Protein AF-A0AAV7EAV9-F1 (afdb_monomer)

Mean predicted aligned error: 13.31 Å

InterPro domains:
  IPR018783 Transcription factor, enhancer of yellow 2 [MF_03046] (36-123)
  IPR018783 Transcription factor, enhancer of yellow 2 [PF10163] (39-120)
  IPR018783 Transcription factor, enhancer of yellow 2 [PTHR12514] (17-124)
  IPR038212 Transcription factor EnY2 superfamily [G3DSA:1.10.246.140] (29-124)

Secondary structure (DSSP, 8-state):
---------------------------------PPPHHHHHHHHHHHTSHHHHHHHHHHHHHHHTSHHHHHHHHHHHHHHHH-GGG--HHHHHHHHHHHHHHTS-HHHHHHHHHHHHHHHHHTT-

Nearest PDB structures (foldseek):
  4dhx-assembly2_F  TM=9.761E-01  e=4.943E-07  Homo sapiens
  4fjc-assembly1_F  TM=8.562E-01  e=1.300E-02  Saccharomyces cerevisiae S288C
  4wa6-assembly3_B  TM=8.496E-01  e=1.656E-02  Saccharomyces cerevisiae S288C
  8xjv-assembly1_v  TM=2.872E-01  e=8.491E+00  Xenopus laevis

Sequence (125 aa):
MSNRESEKSFTRWNPRSSINRPPTPDGDEEPEQELTLQEIINIKLIESGEKEKLKELLRERLIECGWRDEMKALCRAFTKKKGRNNVTVDDLVHVITPKGRASVPDSVKAELLQRIRSFLVSAAI

Foldseek 3Di:
DDDDDDDDDDDDDDDDDDDPDPPPPPPPPPPPPPDDPVRVLVVCCVVVVVVVVLVVLLVVVCVVVCVVVVLVVVVVVVCVVCPVVRDDPVNSCVVRVVVSVVPRDVVSVVVSVVSSVVVCVVVVD

Radius of gyration: 33.83 Å; Cα contacts (8 Å, |Δi|>4): 34; chains: 1; bounding box: 71×83×69 Å

Solvent-accessible surface area (backbone atoms only — not comparable to full-atom values): 7944 Å² total; per-residue (Å²): 131,90,81,88,86,79,90,85,86,89,82,79,91,77,95,81,81,89,73,90,69,72,82,70,75,71,77,71,73,70,74,78,75,74,74,49,70,68,54,52,52,52,50,52,31,51,78,72,44,50,50,57,53,52,51,50,52,51,52,52,52,36,50,76,75,41,50,55,59,51,53,52,49,52,50,51,52,50,36,66,73,66,32,74,95,69,58,54,72,64,60,48,48,67,65,42,50,64,52,56,66,67,68,58,54,66,67,61,54,50,53,52,52,49,51,51,52,53,47,34,64,76,66,74,101

Structure (mmCIF, N/CA/C/O backbone):
data_AF-A0AAV7EAV9-F1
#
_entry.id   AF-A0AAV7EAV9-F1
#
loop_
_atom_site.group_PDB
_atom_site.id
_atom_site.type_symbol
_atom_site.label_atom_id
_atom_site.label_alt_id
_atom_site.label_comp_id
_atom_site.label_asym_id
_atom_site.label_entity_id
_atom_site.label_seq_id
_atom_site.pdbx_PDB_ins_code
_atom_site.Cartn_x
_atom_site.Cartn_y
_atom_site.Cartn_z
_atom_site.occupancy
_atom_site.B_iso_or_equiv
_atom_site.auth_seq_id
_at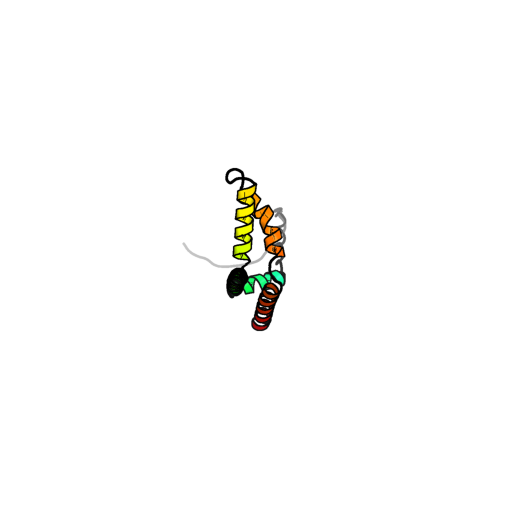om_site.auth_comp_id
_atom_site.auth_asym_id
_atom_site.auth_atom_id
_atom_site.pdbx_PDB_model_num
ATOM 1 N N . MET A 1 1 ? -38.065 73.069 43.159 1.00 34.78 1 MET A N 1
ATOM 2 C CA . MET A 1 1 ? -37.903 72.226 44.365 1.00 34.78 1 MET A CA 1
ATOM 3 C C . MET A 1 1 ? -38.927 71.100 44.277 1.00 34.78 1 MET A C 1
ATOM 5 O O . MET A 1 1 ? -40.030 71.400 43.846 1.00 34.78 1 MET A O 1
ATOM 9 N N . SER A 1 2 ? -38.488 69.861 44.561 1.00 38.16 2 SER A N 1
ATOM 10 C CA . SER A 1 2 ? -39.205 68.605 44.916 1.00 38.16 2 SER A CA 1
ATOM 11 C C . SER A 1 2 ? -40.739 68.619 45.003 1.00 38.16 2 SER A C 1
ATOM 13 O O . SER A 1 2 ? -41.302 69.600 45.457 1.00 38.16 2 SER A O 1
ATOM 15 N N . ASN A 1 3 ? -41.513 67.562 44.743 1.00 28.91 3 ASN A N 1
ATOM 16 C CA . ASN A 1 3 ? -41.357 66.102 44.579 1.00 28.91 3 ASN A CA 1
ATOM 17 C C . ASN A 1 3 ? -42.683 65.623 43.919 1.00 28.91 3 ASN A C 1
ATOM 19 O O . ASN A 1 3 ? -43.694 66.300 44.066 1.00 28.91 3 ASN A O 1
ATOM 23 N N . ARG A 1 4 ? -42.699 64.645 43.005 1.00 37.34 4 ARG A N 1
ATOM 24 C CA . ARG A 1 4 ? -42.848 63.177 43.176 1.00 37.34 4 ARG A CA 1
ATOM 25 C C . ARG A 1 4 ? -44.207 62.686 43.719 1.00 37.34 4 ARG A C 1
ATOM 27 O O . ARG A 1 4 ? -44.676 63.179 44.731 1.00 37.34 4 ARG A O 1
ATOM 34 N N . GLU A 1 5 ? -44.663 61.607 43.062 1.00 34.19 5 GLU A N 1
ATOM 35 C CA . GLU A 1 5 ? -45.731 60.633 43.385 1.00 34.19 5 GLU A CA 1
ATOM 36 C C . GLU A 1 5 ? -47.118 60.997 42.826 1.00 34.19 5 GLU A C 1
ATOM 38 O O . GLU A 1 5 ? -47.561 62.125 42.945 1.00 34.19 5 GLU A O 1
ATOM 43 N N . SER A 1 6 ? -47.890 60.120 42.181 1.00 38.34 6 SER A N 1
ATOM 44 C CA . SER A 1 6 ? -47.810 58.672 41.957 1.00 38.34 6 SER A CA 1
ATOM 45 C C . SER A 1 6 ? -48.791 58.275 40.833 1.00 38.34 6 SER A C 1
ATOM 47 O O . SER A 1 6 ? -49.821 58.911 40.637 1.00 38.34 6 SER A O 1
ATOM 49 N N . GLU A 1 7 ? -48.388 57.246 40.086 1.00 41.19 7 GLU A N 1
ATOM 50 C CA . GLU A 1 7 ? -49.143 56.222 39.341 1.00 41.19 7 GLU A CA 1
ATOM 51 C C . GLU A 1 7 ? -50.609 56.458 38.922 1.00 41.19 7 GLU A C 1
ATOM 53 O O . GLU A 1 7 ? -51.490 56.698 39.745 1.00 41.19 7 GLU A O 1
ATOM 58 N N . LYS A 1 8 ? -50.903 56.136 37.650 1.00 37.44 8 LYS A N 1
ATOM 59 C CA . LYS A 1 8 ? -51.881 55.087 37.298 1.00 37.44 8 LYS A CA 1
ATOM 60 C C . LYS A 1 8 ? -51.762 54.664 35.835 1.00 37.44 8 LYS A C 1
ATOM 62 O O . LYS A 1 8 ? -51.652 55.469 34.917 1.00 37.44 8 LYS A O 1
ATOM 67 N N . SER A 1 9 ? -51.750 53.353 35.684 1.00 39.56 9 SER A N 1
ATOM 68 C CA . SER A 1 9 ? -51.510 52.573 34.485 1.00 39.56 9 SER A CA 1
ATOM 69 C C . SER A 1 9 ? -52.670 52.610 33.489 1.00 39.56 9 SER A C 1
ATOM 71 O O . SER A 1 9 ? -53.814 52.861 33.855 1.00 39.56 9 SER A O 1
ATOM 73 N N . PHE A 1 10 ? -52.345 52.128 32.285 1.00 37.88 10 PHE A N 1
ATOM 74 C CA . PHE A 1 10 ? -53.213 51.334 31.409 1.00 37.88 10 PHE A CA 1
ATOM 75 C C . PHE A 1 10 ? -53.977 52.088 30.314 1.00 37.88 10 PHE A C 1
ATOM 77 O O . PHE A 1 10 ? -55.104 52.504 30.521 1.00 37.88 10 PHE A O 1
ATOM 84 N N . THR A 1 11 ? -53.427 52.073 29.092 1.00 37.72 11 THR A N 1
ATOM 85 C CA . THR A 1 11 ? -54.163 51.574 27.915 1.00 37.72 11 THR A CA 1
ATOM 86 C C . THR A 1 11 ? -53.207 51.083 26.820 1.00 37.72 11 THR A C 1
ATOM 88 O O . THR A 1 11 ? -52.511 51.867 26.186 1.00 37.72 11 THR A O 1
ATOM 91 N N . ARG A 1 12 ? -53.234 49.761 26.603 1.00 35.06 12 ARG A N 1
ATOM 92 C CA . ARG A 1 12 ? -53.414 49.081 25.307 1.00 35.06 12 ARG A CA 1
ATOM 93 C C . ARG A 1 12 ? -52.545 49.549 24.125 1.00 35.06 12 ARG A C 1
ATOM 95 O O . ARG A 1 12 ? -52.913 50.457 23.389 1.00 35.06 12 ARG A O 1
ATOM 102 N N . TRP A 1 13 ? -51.462 48.814 23.864 1.00 32.41 13 TRP A N 1
ATOM 103 C CA . TRP A 1 13 ? -50.772 48.846 22.571 1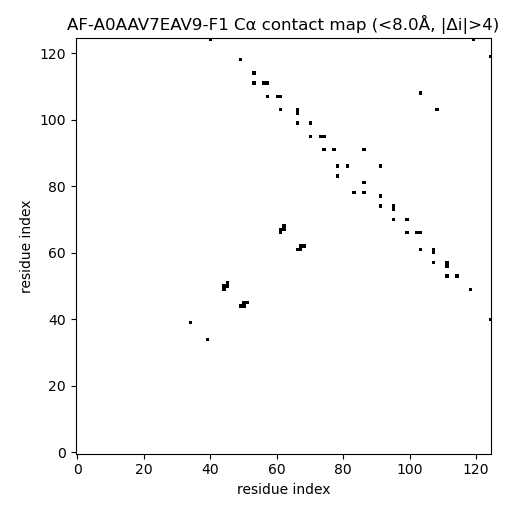.00 32.41 13 TRP A CA 1
ATOM 104 C C . TRP A 1 13 ? -51.744 48.466 21.440 1.00 32.41 13 TRP A C 1
ATOM 106 O O . TRP A 1 13 ? -52.358 47.398 21.471 1.00 32.41 13 TRP A O 1
ATOM 116 N N . ASN A 1 14 ? -51.894 49.363 20.462 1.00 44.91 14 ASN A N 1
ATOM 117 C CA . ASN A 1 14 ? -52.656 49.150 19.234 1.00 44.91 14 ASN A CA 1
ATOM 118 C C . ASN A 1 14 ? -51.688 48.668 18.133 1.00 44.91 14 ASN A C 1
ATOM 120 O O . ASN A 1 14 ? -50.785 49.419 17.754 1.00 44.91 14 ASN A O 1
ATOM 124 N N . PRO A 1 15 ? -51.820 47.429 17.631 1.00 54.12 15 PRO A N 1
ATOM 125 C CA . PRO A 1 15 ? -50.890 46.853 16.677 1.00 54.12 15 PRO A CA 1
ATOM 126 C C . PRO A 1 15 ? -51.353 47.196 15.264 1.00 54.12 15 PRO A C 1
ATOM 128 O O . PRO A 1 15 ? -52.179 46.475 14.717 1.00 54.12 15 PRO A O 1
ATOM 131 N N . ARG A 1 16 ? -50.858 48.294 14.680 1.00 49.72 16 ARG A N 1
ATOM 132 C CA . ARG A 1 16 ? -50.814 48.514 13.217 1.00 49.72 16 ARG A CA 1
ATOM 133 C C . ARG A 1 16 ? -50.227 49.884 12.879 1.00 49.72 16 ARG A C 1
ATOM 135 O O . ARG A 1 16 ? -50.937 50.876 12.800 1.00 49.72 16 ARG A O 1
ATOM 142 N N . SER A 1 17 ? -48.927 49.905 12.607 1.00 44.00 17 SER A N 1
ATOM 143 C CA . SER A 1 17 ? -48.354 50.807 11.607 1.00 44.00 17 SER A CA 1
ATOM 144 C C . SER A 1 17 ? -47.092 50.166 11.041 1.00 44.00 17 SER A C 1
ATOM 146 O O . SER A 1 17 ? -46.012 50.245 11.615 1.00 44.00 17 SER A O 1
ATOM 148 N N . SER A 1 18 ? -47.320 49.447 9.946 1.00 53.31 18 SER A N 1
ATOM 149 C CA . SER A 1 18 ? -46.423 49.086 8.853 1.00 53.31 18 SER A CA 1
ATOM 150 C C . SER A 1 18 ? -44.932 49.387 9.024 1.00 53.31 18 SER A C 1
ATOM 152 O O . SER A 1 18 ? -44.465 50.485 8.736 1.00 53.31 18 SER A O 1
ATOM 154 N N . ILE A 1 19 ? -44.170 48.339 9.328 1.00 48.25 19 ILE A N 1
ATOM 155 C CA . ILE A 1 19 ? -42.815 48.177 8.805 1.00 48.25 19 ILE A CA 1
ATOM 156 C C . ILE A 1 19 ? -42.852 46.856 8.047 1.00 48.25 19 ILE A C 1
ATOM 158 O O . ILE A 1 19 ? -43.055 45.805 8.653 1.00 48.25 19 ILE A O 1
ATOM 162 N N . ASN A 1 20 ? -42.706 46.915 6.723 1.00 50.38 20 ASN A N 1
ATOM 163 C CA . ASN A 1 20 ? -42.402 45.736 5.920 1.00 50.38 20 ASN A CA 1
ATOM 164 C C . ASN A 1 20 ? -41.035 45.220 6.379 1.00 50.38 20 ASN A C 1
ATOM 166 O O . ASN A 1 20 ? -39.998 45.656 5.885 1.00 50.38 20 ASN A O 1
ATOM 170 N N . ARG A 1 21 ? -41.032 44.345 7.384 1.00 48.91 21 ARG A N 1
ATOM 171 C CA . ARG A 1 21 ? -39.864 43.547 7.726 1.00 48.91 21 ARG A CA 1
ATOM 172 C C . ARG A 1 21 ? -39.810 42.448 6.660 1.00 48.91 21 ARG A C 1
ATOM 174 O O . ARG A 1 21 ? -40.797 41.721 6.542 1.00 48.91 21 ARG A O 1
ATOM 181 N N . PRO A 1 22 ? -38.743 42.353 5.845 1.00 53.44 22 PRO A N 1
ATOM 182 C CA . PRO A 1 22 ? -38.579 41.196 4.971 1.00 53.44 22 PRO A CA 1
ATOM 183 C C . PRO A 1 22 ? -38.668 39.938 5.841 1.00 53.44 22 PRO A C 1
ATOM 185 O O . PRO A 1 22 ? -38.258 40.016 7.006 1.00 53.44 22 PRO A O 1
ATOM 188 N N . PRO A 1 23 ? -39.218 38.818 5.340 1.00 54.00 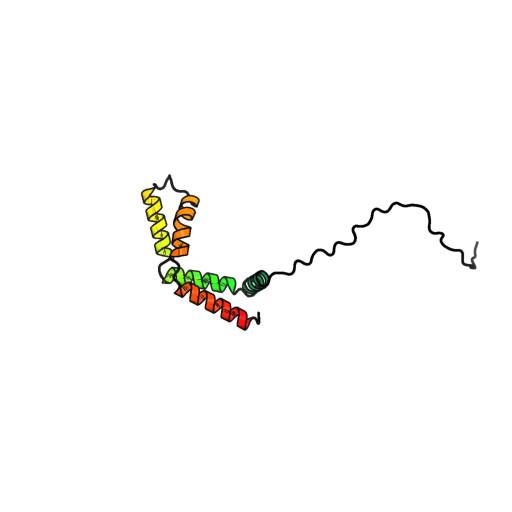23 PRO A N 1
ATOM 189 C CA . PRO A 1 23 ? -39.119 37.565 6.068 1.00 54.00 23 PRO A CA 1
ATOM 190 C C . PRO A 1 23 ? -37.640 37.391 6.402 1.00 54.00 23 PRO A C 1
ATOM 192 O O . PRO A 1 23 ? -36.791 37.355 5.511 1.00 54.00 23 PRO A O 1
ATOM 195 N N . THR A 1 24 ? -37.316 37.416 7.696 1.00 57.41 24 THR A N 1
ATOM 196 C CA . THR A 1 24 ? -36.087 36.780 8.149 1.00 57.41 24 THR A CA 1
ATOM 197 C C . THR A 1 24 ? -36.159 35.389 7.546 1.00 57.41 24 THR A C 1
ATOM 199 O O . THR A 1 24 ? -37.198 34.760 7.761 1.00 57.41 24 THR A O 1
ATOM 202 N N . PRO A 1 25 ? -35.170 34.962 6.740 1.00 56.62 25 PRO A N 1
ATOM 203 C CA . PRO A 1 25 ? -35.100 33.576 6.312 1.00 56.62 25 PRO A CA 1
ATOM 204 C C . PRO A 1 25 ? -35.307 32.762 7.580 1.00 56.62 25 PRO A C 1
ATOM 206 O O . PRO A 1 25 ? -34.578 32.981 8.556 1.00 56.62 25 PRO A O 1
ATOM 209 N N . ASP A 1 26 ? -36.409 32.007 7.630 1.00 51.28 26 ASP A N 1
ATOM 210 C CA . ASP A 1 26 ? -36.643 31.041 8.693 1.00 51.28 26 ASP A CA 1
ATOM 211 C C . ASP A 1 26 ? -35.331 30.304 8.817 1.00 51.28 26 ASP A C 1
ATOM 213 O O . ASP A 1 26 ? -34.853 29.828 7.791 1.00 51.28 26 ASP A O 1
ATOM 217 N N . GLY A 1 27 ? -34.697 30.406 9.993 1.00 55.69 27 GLY A N 1
ATOM 218 C CA . GLY A 1 27 ? -33.327 29.965 10.195 1.00 55.69 27 GLY A CA 1
ATOM 219 C C . GLY A 1 27 ? -33.206 28.601 9.564 1.00 55.69 27 GLY A C 1
ATOM 220 O O . GLY A 1 27 ? -33.803 27.659 10.082 1.00 55.69 27 GLY A O 1
ATOM 221 N N . ASP A 1 28 ? -32.551 28.570 8.400 1.00 54.22 28 ASP A N 1
ATOM 222 C CA . ASP A 1 28 ? -32.309 27.350 7.673 1.00 54.22 28 ASP A CA 1
ATOM 223 C C . ASP A 1 28 ? -31.648 26.473 8.726 1.00 54.22 28 ASP A C 1
ATOM 225 O O . ASP A 1 28 ? -30.589 26.826 9.256 1.00 54.22 28 ASP A O 1
ATOM 229 N N . GLU A 1 29 ? -32.345 25.416 9.142 1.00 57.97 29 GLU A N 1
ATOM 230 C CA . GLU A 1 29 ? -31.708 24.280 9.771 1.00 57.97 29 GLU A CA 1
ATOM 231 C C . GLU A 1 29 ? -30.588 23.948 8.791 1.00 57.97 29 GLU A C 1
ATOM 233 O O . GLU A 1 29 ? -30.858 23.414 7.711 1.00 57.97 29 GLU A O 1
ATOM 238 N N . GLU A 1 30 ? -29.363 24.420 9.070 1.00 54.78 30 GLU A N 1
ATOM 239 C CA . GLU A 1 30 ? -28.216 24.048 8.261 1.00 54.78 30 GLU A CA 1
ATOM 240 C C . GLU A 1 30 ? -28.295 22.534 8.237 1.00 54.78 30 GLU A C 1
ATOM 242 O O . GLU A 1 30 ? -28.346 21.945 9.320 1.00 54.78 30 GLU A O 1
ATOM 247 N N . PRO A 1 31 ? -28.441 21.905 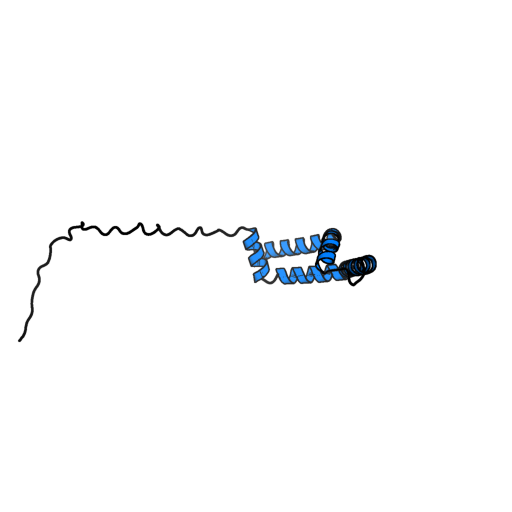7.058 1.00 50.81 31 PRO A N 1
ATOM 248 C CA . PRO A 1 31 ? -28.634 20.477 7.016 1.00 50.81 31 PRO A CA 1
ATOM 249 C C . PRO A 1 31 ? -27.404 19.904 7.696 1.00 50.81 31 PRO A C 1
ATOM 251 O O . P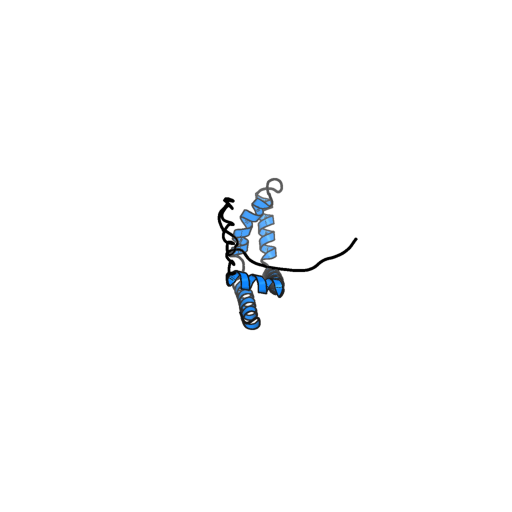RO A 1 31 ? -26.304 20.013 7.150 1.00 50.81 31 PRO A O 1
ATOM 254 N N . GLU A 1 32 ? -27.577 19.388 8.916 1.00 56.72 32 GLU A N 1
ATOM 255 C CA . GLU A 1 32 ? -26.540 18.681 9.642 1.00 56.72 32 GLU A CA 1
ATOM 256 C C . GLU A 1 32 ? -26.215 17.503 8.736 1.00 56.72 32 GLU A C 1
ATOM 258 O O . GLU A 1 32 ? -26.948 16.517 8.674 1.00 56.72 32 GLU A O 1
ATOM 263 N N . GLN A 1 33 ? -25.197 17.678 7.893 1.00 68.44 33 GLN A N 1
ATOM 264 C CA . GLN A 1 33 ? -24.778 16.659 6.953 1.00 68.44 33 GLN A CA 1
ATOM 265 C C . GLN A 1 33 ? -24.209 15.542 7.806 1.00 68.44 33 GLN A C 1
ATOM 267 O O . GLN A 1 33 ? -23.066 15.594 8.262 1.00 68.44 33 GLN A O 1
ATOM 272 N N . GLU A 1 34 ? -25.071 14.572 8.086 1.00 81.06 34 GLU A N 1
ATOM 273 C CA . GLU A 1 34 ? -24.737 13.407 8.871 1.00 81.06 34 GLU A CA 1
ATOM 274 C C . GLU A 1 34 ? -23.611 12.678 8.138 1.00 81.06 34 GLU A C 1
ATOM 276 O O . GLU A 1 34 ? -23.743 12.284 6.974 1.00 81.06 34 GLU A O 1
ATOM 281 N N . LEU A 1 35 ? -22.457 12.581 8.798 1.00 88.06 35 LEU A N 1
ATOM 282 C CA . LEU A 1 35 ? -21.279 11.960 8.213 1.00 88.06 35 LEU A CA 1
ATOM 283 C C . LEU A 1 35 ? -21.609 10.522 7.830 1.00 88.06 35 LEU A C 1
ATOM 285 O O . LEU A 1 35 ? -22.170 9.752 8.613 1.00 88.06 35 LEU A O 1
ATOM 289 N N . THR A 1 36 ? -21.190 10.124 6.637 1.00 93.56 36 THR A N 1
ATOM 290 C CA . THR A 1 36 ? -21.313 8.734 6.220 1.00 93.56 36 THR A CA 1
ATOM 291 C C . THR A 1 36 ? -20.466 7.842 7.128 1.00 93.56 36 THR A C 1
ATOM 293 O O . THR A 1 36 ? -19.405 8.233 7.623 1.00 93.56 36 THR A O 1
ATOM 296 N N . LEU A 1 37 ? -20.874 6.581 7.296 1.00 90.75 37 LEU A N 1
ATOM 297 C CA . LEU A 1 37 ? -20.097 5.601 8.064 1.00 90.75 37 LEU A CA 1
ATOM 298 C C . LEU A 1 37 ? -18.638 5.499 7.573 1.00 90.75 37 LEU A C 1
ATOM 300 O O . LEU A 1 37 ? -17.714 5.349 8.371 1.00 90.75 37 LEU A O 1
ATOM 304 N N . GLN A 1 38 ? -18.413 5.627 6.262 1.00 91.25 38 GLN A N 1
ATOM 305 C CA . GLN A 1 38 ? -17.072 5.632 5.679 1.00 91.25 38 GLN A CA 1
ATOM 306 C C . GLN A 1 38 ? -16.239 6.838 6.145 1.00 91.25 38 GLN A C 1
ATOM 308 O O . GLN A 1 38 ? -15.046 6.688 6.420 1.00 91.25 38 GLN A O 1
ATOM 313 N N . GLU A 1 39 ? -16.837 8.025 6.240 1.00 94.31 39 GLU A N 1
ATOM 314 C CA . GLU A 1 39 ? -16.170 9.225 6.756 1.00 94.31 39 GLU A CA 1
ATOM 315 C C . GLU A 1 39 ? -15.852 9.082 8.242 1.00 94.31 39 GLU A C 1
ATOM 317 O O . GLU A 1 39 ? -14.715 9.338 8.634 1.00 94.31 39 GLU A O 1
ATOM 322 N N . ILE A 1 40 ? -16.790 8.564 9.040 1.00 93.31 40 ILE A N 1
ATOM 323 C CA . ILE A 1 40 ? -16.583 8.295 10.471 1.00 93.31 40 ILE A CA 1
ATOM 324 C C . ILE A 1 40 ? -15.406 7.330 10.677 1.00 93.31 40 ILE A C 1
ATOM 326 O O . ILE A 1 40 ? -14.512 7.596 11.483 1.00 93.31 40 ILE A O 1
ATOM 330 N N . ILE A 1 41 ? -15.358 6.230 9.917 1.00 94.12 41 ILE A N 1
ATOM 331 C CA . ILE A 1 41 ? -14.247 5.269 9.964 1.00 94.12 41 ILE A CA 1
ATOM 332 C C . ILE A 1 41 ? -12.923 5.950 9.602 1.00 94.12 41 ILE A C 1
ATOM 334 O O . ILE A 1 41 ? -11.921 5.767 10.297 1.00 94.12 41 ILE A O 1
ATOM 338 N N . ASN A 1 42 ? -12.903 6.747 8.530 1.00 94.12 42 ASN A N 1
ATOM 339 C CA . ASN A 1 42 ? -11.698 7.448 8.093 1.00 94.12 42 ASN A CA 1
ATOM 340 C C . ASN A 1 42 ? -11.198 8.454 9.135 1.00 94.12 42 ASN A C 1
ATOM 342 O O . ASN A 1 42 ? -9.988 8.519 9.358 1.00 94.12 42 ASN A O 1
ATOM 346 N N . ILE A 1 43 ? -12.099 9.198 9.782 1.00 95.06 43 ILE A N 1
ATOM 347 C CA . ILE A 1 43 ? -11.768 10.121 10.873 1.00 95.06 43 ILE A CA 1
ATOM 348 C C . ILE A 1 43 ? -11.128 9.344 12.023 1.00 95.06 43 ILE A C 1
ATOM 350 O O . ILE A 1 43 ? -9.993 9.645 12.392 1.00 95.06 43 ILE A O 1
ATOM 354 N N . LYS A 1 44 ? -11.767 8.271 12.512 1.00 95.00 44 LYS A N 1
ATOM 355 C CA . LYS A 1 44 ? -11.204 7.480 13.620 1.00 95.00 44 LYS A CA 1
ATOM 356 C C . LYS A 1 44 ? -9.855 6.849 13.272 1.00 95.00 44 LYS A C 1
ATOM 358 O O . LYS A 1 44 ? -8.962 6.822 14.118 1.00 95.00 44 LYS A O 1
ATOM 363 N N . LEU A 1 45 ? -9.663 6.366 12.042 1.00 95.69 45 LEU A N 1
ATOM 364 C CA . LEU A 1 45 ? -8.366 5.850 11.580 1.00 95.69 45 LEU A CA 1
ATOM 365 C C . LEU A 1 45 ? -7.274 6.933 11.586 1.00 95.69 45 LEU A C 1
ATOM 367 O O . LEU A 1 45 ? -6.114 6.623 11.853 1.00 95.69 45 LEU A O 1
ATOM 371 N N . ILE A 1 46 ? -7.619 8.186 11.278 1.00 97.19 46 ILE A N 1
ATOM 372 C CA . ILE A 1 46 ? -6.680 9.315 11.301 1.00 97.19 46 ILE A CA 1
ATOM 373 C C . ILE A 1 46 ? -6.370 9.728 12.742 1.00 97.19 46 ILE A C 1
ATOM 375 O O . ILE A 1 46 ? -5.200 9.767 13.113 1.00 97.19 46 ILE A O 1
ATOM 379 N N . GLU A 1 47 ? -7.393 9.999 13.552 1.00 96.44 47 GLU A N 1
ATOM 380 C CA . GLU A 1 47 ? -7.243 10.522 14.918 1.00 96.44 47 GLU A CA 1
ATOM 381 C C . GLU A 1 47 ? -6.551 9.532 15.860 1.00 96.44 47 GLU A C 1
ATOM 383 O O . GLU A 1 47 ? -5.742 9.927 16.695 1.00 96.44 47 GLU A O 1
ATOM 388 N N . SER A 1 48 ? -6.802 8.231 15.688 1.00 96.50 48 SER A N 1
ATOM 389 C CA . SER A 1 48 ? -6.102 7.176 16.438 1.00 96.50 48 SER A CA 1
ATOM 390 C C . SER A 1 48 ? -4.648 6.956 15.993 1.00 96.50 48 SER A C 1
ATOM 392 O O . SER A 1 48 ? -3.916 6.188 16.622 1.00 96.50 48 SER A O 1
ATOM 394 N N . GLY A 1 49 ? -4.228 7.568 14.880 1.00 97.19 49 GLY A N 1
ATOM 395 C CA . GLY A 1 49 ? -2.931 7.333 14.245 1.00 97.19 49 GLY A CA 1
ATOM 396 C C . GLY A 1 49 ? -2.809 5.982 13.530 1.00 97.19 49 GLY A C 1
ATOM 397 O O . GLY A 1 49 ? -1.755 5.680 12.967 1.00 97.19 49 GLY A O 1
ATOM 398 N N . GLU A 1 50 ? -3.863 5.161 13.504 1.00 97.38 50 GLU A N 1
ATOM 399 C CA . GLU A 1 50 ? -3.827 3.832 12.888 1.00 97.38 50 GLU A CA 1
ATOM 400 C C . GLU A 1 50 ? -3.593 3.905 11.373 1.00 97.38 50 GLU A C 1
ATOM 402 O O . GLU A 1 50 ? -2.868 3.084 10.811 1.00 97.38 50 GLU A O 1
ATOM 407 N N . LYS A 1 51 ? -4.106 4.948 10.708 1.00 97.25 51 LYS A N 1
ATOM 408 C CA . LYS A 1 51 ? -3.833 5.211 9.288 1.00 97.25 51 LYS A CA 1
ATOM 409 C C . LYS A 1 51 ? -2.339 5.342 9.002 1.00 97.25 51 LYS A C 1
ATOM 411 O O . LYS A 1 51 ? -1.885 4.863 7.964 1.00 97.25 51 LYS A O 1
ATOM 416 N N . GLU A 1 52 ? -1.575 5.975 9.891 1.00 98.25 52 GLU A N 1
ATOM 417 C CA . GLU A 1 52 ? -0.134 6.137 9.683 1.00 98.25 52 GLU A CA 1
ATOM 418 C C . GLU A 1 52 ? 0.612 4.822 9.917 1.00 98.25 52 GLU A C 1
ATOM 420 O O . GLU A 1 52 ? 1.461 4.459 9.107 1.00 98.25 52 GLU A O 1
ATOM 425 N N . LYS A 1 53 ? 0.214 4.031 10.924 1.00 98.25 53 LYS A N 1
ATOM 426 C CA . LYS A 1 53 ? 0.757 2.675 11.121 1.00 98.25 53 LYS A CA 1
ATOM 427 C C . LYS A 1 53 ? 0.490 1.768 9.917 1.00 98.25 53 LYS A C 1
ATOM 429 O O . LYS A 1 53 ? 1.377 1.033 9.496 1.00 98.25 53 LYS A O 1
ATOM 434 N N . LEU A 1 54 ? -0.709 1.839 9.331 1.00 98.38 54 LEU A N 1
ATOM 435 C CA . LEU A 1 54 ? -1.058 1.098 8.113 1.00 98.38 54 LEU A CA 1
ATOM 436 C C . LEU A 1 54 ? -0.221 1.547 6.908 1.00 98.38 54 LEU A C 1
ATOM 438 O O . LEU A 1 54 ? 0.182 0.715 6.096 1.00 98.38 54 LEU A O 1
ATOM 442 N N . LYS A 1 55 ? 0.053 2.852 6.783 1.00 98.25 55 LYS A N 1
ATOM 443 C CA . LYS A 1 55 ? 0.918 3.390 5.724 1.00 98.25 55 LYS A CA 1
ATOM 444 C C . LYS A 1 55 ? 2.363 2.923 5.880 1.00 98.25 55 LYS A C 1
ATOM 446 O O . LYS A 1 55 ? 2.964 2.559 4.869 1.00 98.25 55 LYS A O 1
ATOM 451 N N . GLU A 1 56 ? 2.893 2.897 7.101 1.00 98.56 56 GLU A N 1
ATOM 452 C CA . GLU A 1 56 ? 4.242 2.384 7.357 1.00 98.56 56 GLU A CA 1
ATOM 453 C C . GLU A 1 56 ? 4.323 0.883 7.070 1.00 98.56 56 GLU A C 1
ATOM 455 O O . GLU A 1 56 ? 5.159 0.466 6.275 1.00 98.56 56 GLU A O 1
ATOM 460 N N . LEU A 1 57 ? 3.371 0.087 7.573 1.00 98.44 57 LEU A N 1
ATOM 461 C CA . LEU A 1 57 ? 3.303 -1.349 7.282 1.00 98.44 57 LEU A CA 1
ATOM 462 C C . LEU A 1 57 ? 3.251 -1.625 5.771 1.00 98.44 57 LEU A C 1
ATOM 464 O O . LEU A 1 57 ? 3.985 -2.470 5.261 1.00 98.44 57 LEU A O 1
ATOM 468 N N . LEU A 1 58 ? 2.407 -0.899 5.026 1.00 98.50 58 LEU A N 1
ATOM 469 C CA . LEU A 1 58 ? 2.356 -1.023 3.568 1.00 98.50 58 LEU A CA 1
ATOM 470 C C . LEU A 1 58 ? 3.723 -0.712 2.946 1.00 98.50 58 LEU A C 1
ATOM 472 O O . LEU A 1 58 ? 4.181 -1.440 2.066 1.00 98.50 58 LEU A O 1
ATOM 476 N N . ARG A 1 59 ? 4.377 0.368 3.383 1.00 98.50 59 ARG A N 1
ATOM 477 C CA . ARG A 1 59 ? 5.690 0.772 2.877 1.00 98.50 59 ARG A CA 1
ATOM 478 C C . ARG A 1 59 ? 6.741 -0.307 3.134 1.00 98.50 59 ARG A C 1
ATOM 480 O O . ARG A 1 59 ? 7.469 -0.638 2.199 1.00 98.50 59 ARG A O 1
ATOM 487 N N . GLU A 1 60 ? 6.802 -0.854 4.345 1.00 98.62 60 GLU A N 1
ATOM 488 C CA . GLU A 1 60 ? 7.704 -1.946 4.723 1.00 98.62 60 GLU A CA 1
ATOM 489 C C . GLU A 1 60 ? 7.482 -3.165 3.825 1.00 98.62 60 GLU A C 1
ATOM 491 O O . GLU A 1 60 ? 8.409 -3.601 3.142 1.00 98.62 60 GLU A O 1
ATOM 496 N N . ARG A 1 61 ? 6.236 -3.640 3.701 1.00 98.44 61 ARG A N 1
ATOM 497 C CA . ARG A 1 61 ? 5.913 -4.811 2.871 1.00 98.44 61 ARG A CA 1
ATOM 498 C C . ARG A 1 61 ? 6.244 -4.620 1.396 1.00 98.44 61 ARG A C 1
ATOM 500 O O . ARG A 1 61 ? 6.755 -5.543 0.767 1.00 98.44 61 ARG A O 1
ATOM 507 N N . LEU A 1 62 ? 5.999 -3.431 0.839 1.00 98.44 62 LEU A N 1
ATOM 508 C CA . LEU A 1 62 ? 6.359 -3.112 -0.548 1.00 98.44 62 LEU A CA 1
ATOM 509 C C . LEU A 1 62 ? 7.879 -3.007 -0.768 1.00 98.44 62 LEU A C 1
ATOM 511 O O . LEU A 1 62 ? 8.353 -3.138 -1.900 1.00 98.44 62 LEU A O 1
ATOM 515 N N . ILE A 1 63 ? 8.658 -2.737 0.280 1.00 98.50 63 ILE A N 1
ATOM 516 C CA . ILE A 1 63 ? 10.120 -2.802 0.217 1.00 98.50 63 ILE A CA 1
ATOM 517 C C . ILE A 1 63 ? 10.573 -4.261 0.298 1.00 98.50 63 ILE A C 1
ATOM 519 O O . ILE A 1 63 ? 11.328 -4.699 -0.565 1.00 98.50 63 ILE A O 1
ATOM 523 N N . GLU A 1 64 ? 10.082 -5.010 1.284 1.00 98.19 64 GLU A N 1
ATOM 524 C CA . GLU A 1 64 ? 10.465 -6.403 1.543 1.00 98.19 64 GLU A CA 1
ATOM 525 C C . GLU A 1 64 ? 10.157 -7.336 0.369 1.00 98.19 64 GLU A C 1
ATOM 527 O O . GLU A 1 64 ? 10.984 -8.173 0.015 1.00 98.19 64 GLU A O 1
ATOM 532 N N . CYS A 1 65 ? 8.999 -7.177 -0.282 1.00 97.69 65 CYS A N 1
ATOM 533 C CA . CYS A 1 65 ? 8.636 -7.994 -1.442 1.00 97.69 65 CYS A CA 1
ATOM 534 C C . CYS A 1 65 ? 9.299 -7.534 -2.754 1.00 97.69 65 CYS A C 1
ATOM 536 O O . CYS A 1 65 ? 9.034 -8.106 -3.810 1.00 97.69 65 CYS A O 1
ATOM 538 N N . GLY A 1 66 ? 10.140 -6.492 -2.713 1.00 98.31 66 GLY A N 1
ATOM 539 C CA . GLY A 1 66 ? 10.877 -5.976 -3.869 1.00 98.31 66 GLY A CA 1
ATOM 540 C C . GLY A 1 66 ? 10.084 -5.047 -4.795 1.00 98.31 66 GLY A C 1
ATOM 541 O O . GLY A 1 66 ? 10.660 -4.503 -5.742 1.00 98.31 66 GLY A O 1
ATOM 542 N N . TRP A 1 67 ? 8.800 -4.788 -4.516 1.00 98.50 67 TRP A N 1
ATOM 543 C CA . TRP A 1 67 ? 7.934 -3.938 -5.347 1.00 98.50 67 TRP A CA 1
ATOM 544 C C . TRP A 1 67 ? 8.541 -2.552 -5.598 1.00 98.50 67 TRP A C 1
ATOM 546 O O . TRP A 1 67 ? 8.558 -2.054 -6.725 1.00 98.50 67 TRP A O 1
ATOM 556 N N . ARG A 1 68 ? 9.113 -1.920 -4.565 1.00 97.81 68 ARG A N 1
ATOM 557 C CA . ARG A 1 68 ? 9.727 -0.587 -4.703 1.00 97.81 68 ARG A CA 1
ATOM 558 C C . ARG A 1 68 ? 10.881 -0.588 -5.706 1.00 97.81 68 ARG A C 1
ATOM 560 O O . ARG A 1 68 ? 11.051 0.386 -6.443 1.00 97.81 68 ARG A O 1
ATOM 567 N N . ASP A 1 69 ? 11.694 -1.637 -5.721 1.00 98.19 69 ASP A N 1
ATOM 568 C CA . ASP A 1 69 ? 12.848 -1.714 -6.614 1.00 98.19 69 ASP A CA 1
ATOM 569 C C . ASP A 1 69 ? 12.445 -2.075 -8.042 1.00 98.19 69 ASP A C 1
ATOM 571 O O . ASP A 1 69 ? 13.021 -1.516 -8.983 1.00 98.19 69 ASP A O 1
ATOM 575 N N . GLU A 1 70 ? 11.394 -2.881 -8.206 1.00 97.69 70 GLU A N 1
ATOM 576 C CA . GLU A 1 70 ? 10.730 -3.101 -9.491 1.00 97.69 70 GLU A CA 1
ATOM 577 C C . GLU A 1 70 ? 10.225 -1.776 -10.084 1.00 97.69 70 GLU A C 1
ATOM 579 O O . GLU A 1 70 ? 10.570 -1.432 -11.217 1.00 97.69 70 GLU A O 1
ATOM 584 N N . MET A 1 71 ? 9.497 -0.962 -9.306 1.00 97.75 71 MET A N 1
ATOM 585 C CA . MET A 1 71 ? 8.988 0.330 -9.786 1.00 97.75 71 MET A CA 1
ATOM 586 C C . MET A 1 71 ? 10.119 1.271 -10.211 1.00 97.75 71 MET A C 1
ATOM 588 O O . MET A 1 71 ? 10.052 1.885 -11.279 1.00 97.75 71 MET A O 1
ATOM 592 N N . LYS A 1 72 ? 11.213 1.339 -9.440 1.00 97.19 72 LYS A N 1
ATOM 593 C CA . LYS A 1 72 ? 12.399 2.115 -9.841 1.00 97.19 72 LYS A CA 1
ATOM 594 C C . LYS A 1 72 ? 13.037 1.570 -11.121 1.00 97.19 72 LYS A C 1
ATOM 596 O O . LYS A 1 72 ? 13.551 2.353 -11.923 1.00 97.19 72 LYS A O 1
ATOM 601 N N . ALA A 1 73 ? 13.068 0.250 -11.311 1.00 97.62 73 ALA A N 1
ATOM 602 C CA . ALA A 1 73 ? 13.610 -0.360 -12.521 1.00 97.62 73 ALA A CA 1
ATOM 603 C C . ALA A 1 73 ? 12.776 0.019 -13.752 1.00 97.62 73 ALA A C 1
ATOM 605 O O . ALA A 1 73 ? 13.353 0.402 -14.772 1.00 97.62 73 ALA A O 1
ATOM 606 N N . LEU A 1 74 ? 11.446 0.025 -13.624 1.00 96.06 74 LEU A N 1
ATOM 607 C CA . LEU A 1 74 ? 10.534 0.498 -14.666 1.00 96.06 74 LEU A CA 1
ATOM 608 C C . LEU A 1 74 ? 10.750 1.985 -14.986 1.00 96.06 74 LEU A C 1
ATOM 610 O O . LEU A 1 74 ? 10.867 2.322 -16.166 1.00 96.06 74 LEU A O 1
ATOM 614 N N . CYS A 1 75 ? 10.911 2.856 -13.975 1.00 96.12 75 CYS A N 1
ATOM 615 C CA . CYS A 1 75 ? 11.291 4.261 -14.200 1.00 96.12 75 CYS A CA 1
ATOM 616 C C . CYS A 1 75 ? 12.558 4.360 -15.056 1.00 96.12 75 CYS A C 1
ATOM 618 O O . CYS A 1 75 ? 12.584 5.045 -16.076 1.00 96.12 75 CYS A O 1
ATOM 620 N N . ARG A 1 76 ? 13.625 3.661 -14.644 1.00 96.12 76 ARG A N 1
ATOM 621 C CA . ARG A 1 76 ? 14.929 3.713 -15.320 1.00 96.12 76 ARG A CA 1
ATOM 622 C C . ARG A 1 76 ? 14.840 3.213 -16.758 1.00 96.12 76 ARG A C 1
ATOM 624 O O . ARG A 1 76 ? 15.423 3.832 -17.647 1.00 96.12 76 ARG A O 1
ATOM 631 N N . ALA A 1 77 ? 14.111 2.123 -16.993 1.00 95.25 77 ALA A N 1
ATOM 632 C CA . ALA A 1 77 ? 13.908 1.568 -18.326 1.00 95.25 77 ALA A CA 1
ATOM 633 C C . ALA A 1 77 ? 13.158 2.550 -19.238 1.00 95.25 77 ALA A C 1
ATOM 635 O O . ALA A 1 77 ? 13.577 2.772 -20.376 1.00 95.25 77 ALA A O 1
ATOM 636 N N . PHE A 1 78 ? 12.103 3.189 -18.727 1.00 94.69 78 PHE A N 1
ATOM 637 C CA . PHE A 1 78 ? 11.345 4.190 -19.472 1.00 94.69 78 PHE A CA 1
ATOM 638 C C . PHE A 1 78 ? 12.202 5.412 -19.826 1.00 94.69 78 PHE A C 1
ATOM 640 O O . PHE A 1 78 ? 12.285 5.790 -20.996 1.00 94.69 78 PHE A O 1
ATOM 647 N N . THR A 1 79 ? 12.923 5.972 -18.849 1.00 95.12 79 THR A N 1
ATOM 648 C CA . THR A 1 79 ? 13.815 7.121 -19.069 1.00 95.12 79 THR A CA 1
ATOM 649 C C . THR A 1 79 ? 14.943 6.796 -20.045 1.00 95.12 79 THR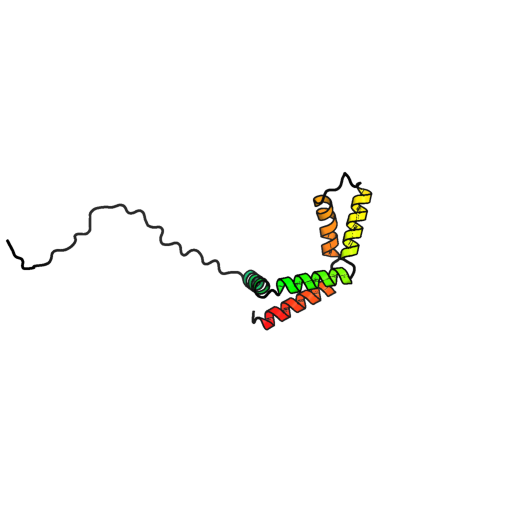 A C 1
ATOM 651 O O . THR A 1 79 ? 15.281 7.626 -20.888 1.00 95.12 79 THR A O 1
ATOM 654 N N . LYS A 1 80 ? 15.504 5.580 -19.989 1.00 94.94 80 LYS A N 1
ATOM 655 C CA . LYS A 1 80 ? 16.526 5.128 -20.945 1.00 94.94 80 LYS A CA 1
ATOM 656 C C . LYS A 1 80 ? 15.970 5.016 -22.367 1.00 94.94 80 LYS A C 1
ATOM 658 O O . LYS A 1 80 ? 16.674 5.358 -23.309 1.00 94.94 80 LYS A O 1
ATOM 663 N N . LYS A 1 81 ? 14.723 4.559 -22.524 1.00 93.88 81 LYS A N 1
ATOM 664 C CA . LYS A 1 81 ? 14.075 4.382 -23.831 1.00 93.88 81 LYS A CA 1
ATOM 665 C C . LYS A 1 81 ? 13.658 5.707 -24.477 1.00 93.88 81 LYS A C 1
ATOM 667 O O . LYS A 1 81 ? 13.864 5.877 -25.671 1.00 93.88 81 LYS A O 1
ATOM 672 N N . LYS A 1 82 ? 13.061 6.627 -23.710 1.00 91.69 82 LYS A N 1
ATOM 673 C CA . LYS A 1 82 ? 12.557 7.920 -24.221 1.00 91.69 82 LYS A CA 1
ATOM 674 C C . LYS A 1 82 ? 13.660 8.993 -24.298 1.00 91.69 82 LYS A C 1
ATOM 676 O O . LYS A 1 82 ? 13.558 9.926 -25.090 1.00 91.69 82 LYS A O 1
ATOM 681 N N . GLY A 1 83 ? 14.738 8.822 -23.527 1.00 92.19 83 GLY A N 1
ATOM 682 C CA . GLY A 1 83 ? 15.842 9.773 -23.393 1.00 92.19 83 GLY A CA 1
ATOM 683 C C . GLY A 1 83 ? 15.594 10.755 -22.248 1.00 92.19 83 GLY A C 1
ATOM 684 O O . GLY A 1 83 ? 14.494 11.278 -22.097 1.00 92.19 83 GLY A O 1
ATOM 685 N N . ARG A 1 84 ? 16.622 11.023 -21.430 1.00 86.56 84 ARG A N 1
ATOM 686 C CA . ARG A 1 84 ? 16.492 11.782 -20.169 1.00 86.56 84 ARG A CA 1
ATOM 687 C C . ARG A 1 84 ? 15.856 13.168 -20.339 1.00 86.56 84 ARG A C 1
ATOM 689 O O . ARG A 1 84 ? 15.095 13.575 -19.472 1.00 86.56 84 ARG A O 1
ATOM 696 N N . ASN A 1 85 ? 16.139 13.857 -21.442 1.00 92.56 85 ASN A N 1
ATOM 697 C CA . ASN A 1 85 ? 15.631 15.209 -21.703 1.00 92.56 85 ASN A CA 1
ATOM 698 C C . ASN A 1 85 ? 14.172 15.228 -22.194 1.00 92.56 85 ASN A C 1
ATOM 700 O O . ASN A 1 85 ? 13.581 16.295 -22.295 1.00 92.56 85 ASN A O 1
ATOM 704 N N . ASN A 1 86 ? 13.593 14.058 -22.478 1.00 92.50 86 ASN A N 1
ATOM 705 C CA . 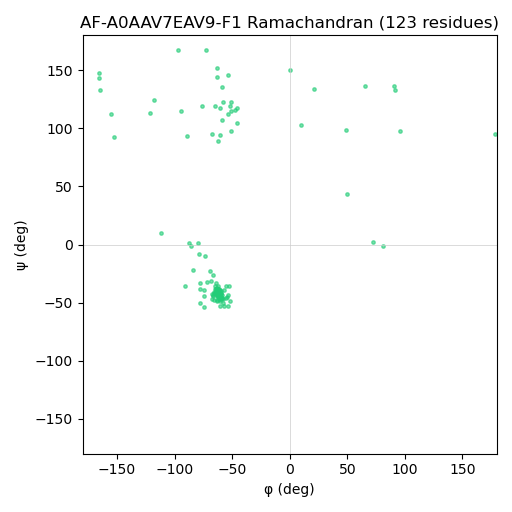ASN A 1 86 ? 12.261 13.909 -23.064 1.00 92.50 86 ASN A CA 1
ATOM 706 C C . ASN A 1 86 ? 11.249 13.295 -22.078 1.00 92.50 86 ASN A C 1
ATOM 708 O O . ASN A 1 86 ? 10.174 12.866 -22.499 1.00 92.50 86 ASN A O 1
ATOM 712 N N . VAL A 1 87 ? 11.604 13.164 -20.794 1.00 94.38 87 VAL A N 1
ATOM 713 C CA . VAL A 1 87 ? 10.762 12.528 -19.768 1.00 94.38 87 VAL A CA 1
ATOM 714 C C . VAL A 1 87 ? 10.400 13.528 -18.683 1.00 94.38 87 VAL A C 1
ATOM 716 O O . VAL A 1 87 ? 11.283 14.090 -18.037 1.00 94.38 87 VAL A O 1
ATOM 719 N N . THR A 1 88 ? 9.102 13.692 -18.442 1.00 95.75 88 THR A N 1
ATOM 720 C CA . THR A 1 88 ? 8.582 14.442 -17.294 1.00 95.75 88 THR A CA 1
ATOM 721 C C . THR A 1 88 ? 8.218 13.505 -16.138 1.00 95.75 88 THR A C 1
ATOM 723 O O . THR A 1 88 ? 8.144 12.283 -16.289 1.00 95.75 88 THR A O 1
ATOM 726 N N . VAL A 1 89 ? 7.986 14.068 -14.949 1.00 95.06 89 VAL A N 1
ATOM 727 C CA . VAL A 1 89 ? 7.459 13.292 -13.813 1.00 95.06 89 VAL A CA 1
ATOM 728 C C . VAL A 1 89 ? 6.059 12.763 -14.127 1.00 95.06 89 VAL A C 1
ATOM 730 O O . VAL A 1 89 ? 5.766 11.616 -13.804 1.00 95.06 89 VAL A O 1
ATOM 733 N N . ASP A 1 90 ? 5.229 13.562 -14.797 1.00 96.56 90 ASP A N 1
ATOM 734 C CA . ASP A 1 90 ? 3.869 13.176 -15.175 1.00 96.56 90 ASP A CA 1
ATOM 735 C C . ASP A 1 90 ? 3.861 11.971 -16.131 1.00 96.56 90 ASP A C 1
ATOM 737 O O . ASP A 1 90 ? 3.159 10.992 -15.881 1.00 96.56 90 ASP A O 1
ATOM 741 N N . ASP A 1 91 ? 4.759 11.960 -17.127 1.00 94.88 91 ASP A N 1
ATOM 742 C CA . ASP A 1 91 ? 4.964 10.802 -18.010 1.00 94.88 91 ASP A CA 1
ATOM 743 C C . ASP A 1 91 ? 5.263 9.522 -17.208 1.00 94.88 91 ASP A C 1
ATOM 745 O O . ASP A 1 91 ? 4.720 8.449 -17.486 1.00 94.88 91 ASP A O 1
ATOM 749 N N . LEU A 1 92 ? 6.145 9.622 -16.206 1.00 95.56 92 LEU A N 1
ATOM 750 C CA . LEU A 1 92 ? 6.506 8.489 -15.354 1.00 95.56 92 LEU A CA 1
ATOM 751 C C . LEU A 1 92 ? 5.321 8.036 -14.501 1.00 95.56 92 LEU A C 1
ATOM 753 O O . LEU A 1 92 ? 5.076 6.835 -14.403 1.00 95.56 92 LEU A O 1
ATOM 757 N N . VAL A 1 93 ? 4.578 8.968 -13.902 1.00 96.50 93 VAL A N 1
ATOM 758 C CA . VAL A 1 93 ? 3.381 8.656 -13.108 1.00 96.50 93 VAL A CA 1
ATOM 759 C C . VAL A 1 93 ? 2.353 7.936 -13.973 1.00 96.50 93 VAL A C 1
ATOM 761 O O . VAL A 1 93 ? 1.857 6.884 -13.563 1.00 96.50 93 VAL A O 1
ATOM 764 N N . HIS A 1 94 ? 2.080 8.442 -15.176 1.00 96.31 94 HIS A N 1
ATOM 765 C CA . HIS A 1 94 ? 1.115 7.857 -16.101 1.00 96.31 94 HIS A CA 1
ATOM 766 C C . HIS A 1 94 ? 1.469 6.409 -16.466 1.00 96.31 94 HIS A C 1
ATOM 768 O O . HIS A 1 94 ? 0.613 5.525 -16.452 1.00 96.31 94 HIS A O 1
ATOM 774 N N . VAL A 1 95 ? 2.748 6.140 -16.733 1.00 93.31 95 VAL A N 1
ATOM 775 C CA . VAL A 1 95 ? 3.214 4.810 -17.149 1.00 93.31 95 VAL A CA 1
ATOM 776 C C . VAL A 1 95 ? 3.319 3.834 -15.976 1.00 93.31 95 VAL A C 1
ATOM 778 O O . VAL A 1 95 ? 3.015 2.648 -16.122 1.00 93.31 95 VAL A O 1
ATOM 781 N N . ILE A 1 96 ? 3.757 4.301 -14.807 1.00 95.94 96 ILE A N 1
ATOM 782 C CA . ILE A 1 96 ? 4.124 3.419 -13.691 1.00 95.94 96 ILE A CA 1
ATOM 783 C C . ILE A 1 96 ? 2.944 3.145 -12.772 1.00 95.94 96 ILE A C 1
ATOM 785 O O . ILE A 1 96 ? 2.812 2.020 -12.303 1.00 95.94 96 ILE A O 1
ATOM 789 N N . THR A 1 97 ? 2.049 4.111 -12.552 1.00 96.75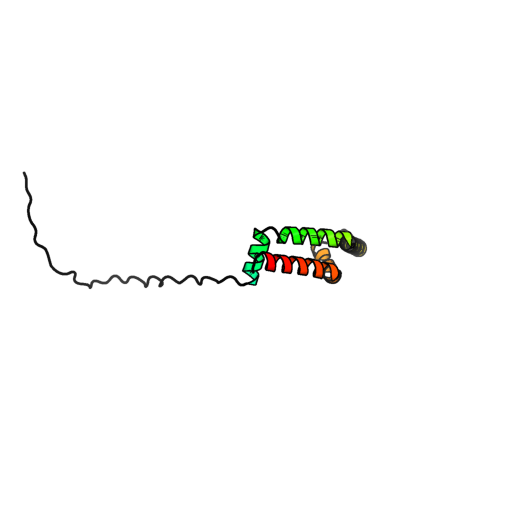 97 THR A N 1
ATOM 790 C CA . THR A 1 97 ? 0.881 3.937 -11.670 1.00 96.75 97 THR A CA 1
ATOM 791 C C . THR A 1 97 ? 0.036 2.696 -11.989 1.00 96.75 97 THR A C 1
ATOM 793 O O . THR A 1 97 ? -0.244 1.942 -11.053 1.00 96.75 97 THR A O 1
ATOM 796 N N . PRO A 1 98 ? -0.364 2.412 -13.249 1.00 97.75 98 PRO A N 1
ATOM 797 C CA . PRO A 1 98 ? -1.160 1.218 -13.536 1.00 97.75 98 PRO A CA 1
ATOM 798 C C . PRO A 1 98 ? -0.395 -0.077 -13.231 1.00 97.75 98 PRO A C 1
ATOM 800 O O . PRO A 1 98 ? -0.975 -1.012 -12.683 1.00 97.75 98 PRO A O 1
ATOM 803 N N . LYS A 1 99 ? 0.913 -0.123 -13.520 1.00 96.50 99 LYS A N 1
ATOM 804 C CA . LYS A 1 99 ? 1.764 -1.279 -13.200 1.00 96.50 99 LYS A CA 1
ATOM 805 C C . LYS A 1 99 ? 1.936 -1.449 -11.697 1.00 96.50 99 LYS A C 1
ATOM 807 O O . LYS A 1 99 ? 1.704 -2.540 -11.195 1.00 96.50 99 LYS A O 1
ATOM 812 N N . GLY A 1 100 ? 2.240 -0.365 -10.990 1.00 97.44 100 GLY A N 1
ATOM 813 C CA . GLY A 1 100 ? 2.416 -0.366 -9.546 1.00 97.44 100 GLY A CA 1
ATOM 814 C C . GLY A 1 100 ? 1.169 -0.821 -8.801 1.00 97.44 100 GLY A C 1
ATOM 815 O O . GLY A 1 100 ? 1.285 -1.630 -7.891 1.00 97.44 100 GLY A O 1
ATOM 816 N N . ARG A 1 101 ? -0.027 -0.375 -9.211 1.00 97.81 101 ARG A N 1
ATOM 817 C CA . ARG A 1 101 ? -1.296 -0.828 -8.612 1.00 97.81 101 ARG A CA 1
ATOM 818 C C . ARG A 1 101 ? -1.565 -2.312 -8.867 1.00 97.81 101 ARG A C 1
ATOM 820 O O . ARG A 1 101 ? -2.028 -3.003 -7.964 1.00 97.81 101 ARG A O 1
ATOM 827 N N . ALA A 1 102 ? -1.282 -2.791 -10.078 1.00 97.81 102 ALA A N 1
ATOM 828 C CA . ALA A 1 102 ? -1.512 -4.181 -10.456 1.00 97.81 102 ALA A CA 1
ATOM 829 C C . ALA A 1 102 ? -0.519 -5.155 -9.801 1.00 97.81 102 ALA A C 1
ATOM 831 O O . ALA A 1 102 ? -0.897 -6.285 -9.509 1.00 97.81 102 ALA A O 1
ATOM 832 N N . SER A 1 103 ? 0.726 -4.732 -9.556 1.00 97.56 103 SER A N 1
ATOM 833 C CA . SER A 1 103 ? 1.776 -5.596 -9.005 1.00 97.56 103 SER A CA 1
ATOM 834 C C . SER A 1 103 ? 1.793 -5.684 -7.478 1.00 97.56 103 SER A C 1
ATOM 836 O O . SER A 1 103 ? 2.612 -6.418 -6.931 1.00 97.56 103 SER A O 1
ATOM 838 N N . VAL A 1 104 ? 0.901 -4.980 -6.765 1.00 98.25 104 VAL A N 1
ATOM 839 C CA . VAL A 1 104 ? 0.773 -5.146 -5.307 1.00 98.25 104 VAL A CA 1
ATOM 840 C C . VAL A 1 104 ? 0.279 -6.567 -5.000 1.00 98.25 104 VAL A C 1
ATOM 842 O O . VAL A 1 104 ? -0.844 -6.898 -5.402 1.00 98.25 104 VAL A O 1
ATOM 845 N N . PRO A 1 105 ? 1.047 -7.385 -4.253 1.00 98.38 105 PRO A N 1
ATOM 846 C CA . PRO A 1 105 ? 0.647 -8.750 -3.928 1.00 98.38 105 PRO A CA 1
ATOM 847 C C . PRO A 1 105 ? -0.624 -8.800 -3.076 1.00 98.38 105 PRO A C 1
ATOM 849 O O . PRO A 1 105 ? -0.822 -7.978 -2.175 1.00 98.38 105 PRO A O 1
ATOM 852 N N . ASP A 1 106 ? -1.463 -9.808 -3.306 1.00 98.31 106 ASP A N 1
ATOM 853 C CA . ASP A 1 106 ? -2.711 -9.976 -2.552 1.00 98.31 106 ASP A CA 1
ATOM 854 C C . ASP A 1 106 ? -2.473 -10.307 -1.076 1.00 98.31 106 ASP A C 1
ATOM 856 O O . ASP A 1 106 ? -3.283 -9.932 -0.234 1.00 98.31 106 ASP A O 1
ATOM 860 N N . SER A 1 107 ? -1.332 -10.914 -0.736 1.00 98.06 107 SER A N 1
ATOM 861 C CA . SER A 1 107 ? -0.919 -11.129 0.655 1.00 98.06 107 SER A CA 1
ATOM 862 C C . SER A 1 107 ? -0.772 -9.814 1.428 1.00 98.06 107 SER A C 1
ATOM 864 O O . SER A 1 107 ? -1.250 -9.714 2.555 1.00 98.06 107 SER A O 1
ATOM 866 N N . VAL A 1 108 ? -0.191 -8.779 0.808 1.00 98.31 108 VAL A N 1
ATOM 867 C CA . VAL A 1 108 ? -0.032 -7.448 1.420 1.00 98.31 108 VAL A CA 1
ATOM 868 C C . VAL A 1 108 ? -1.393 -6.777 1.610 1.00 98.31 108 VAL A C 1
ATOM 870 O O . VAL A 1 108 ? -1.673 -6.212 2.667 1.00 98.31 108 VAL A O 1
ATOM 873 N N . LYS A 1 109 ? -2.278 -6.874 0.608 1.00 98.19 109 LYS A N 1
ATOM 874 C CA . LYS A 1 109 ? -3.653 -6.353 0.707 1.00 98.19 109 LYS A CA 1
ATOM 875 C C . LYS A 1 109 ? -4.436 -7.061 1.813 1.00 98.19 109 LYS A C 1
ATOM 877 O O . LYS A 1 109 ? -5.135 -6.401 2.578 1.00 98.19 109 LYS A O 1
ATOM 882 N N . ALA A 1 110 ? -4.308 -8.384 1.906 1.00 98.50 110 ALA A N 1
ATOM 883 C CA . ALA A 1 110 ? -4.966 -9.192 2.924 1.00 98.50 110 ALA A CA 1
ATOM 884 C C . ALA A 1 110 ? -4.475 -8.839 4.335 1.00 98.50 110 ALA A C 1
ATOM 886 O O . ALA A 1 110 ? -5.297 -8.691 5.238 1.00 98.50 110 ALA A O 1
ATOM 887 N N . GLU A 1 111 ? -3.167 -8.634 4.523 1.00 98.31 111 GLU A N 1
ATOM 888 C CA . GLU A 1 111 ? -2.598 -8.207 5.807 1.00 98.31 111 GLU A CA 1
ATOM 889 C C . GLU A 1 111 ? -3.143 -6.837 6.239 1.00 98.31 111 GLU A C 1
ATOM 891 O O . GLU A 1 111 ? -3.610 -6.688 7.370 1.00 98.31 111 GLU A O 1
ATOM 896 N N . LEU A 1 112 ? -3.170 -5.852 5.334 1.00 98.31 112 LEU A N 1
ATOM 897 C CA . LEU A 1 112 ? -3.742 -4.530 5.618 1.00 98.31 112 LEU A CA 1
ATOM 898 C C . LEU A 1 112 ? -5.233 -4.604 5.944 1.00 98.31 112 LEU A C 1
ATOM 900 O O . LEU A 1 112 ? -5.683 -3.996 6.914 1.00 98.31 112 LEU A O 1
ATOM 904 N N . LEU A 1 113 ? -5.998 -5.371 5.165 1.00 98.06 113 LEU A N 1
ATOM 905 C CA . LEU A 1 113 ? -7.426 -5.553 5.403 1.00 98.06 113 LEU A CA 1
ATOM 906 C C . LEU A 1 113 ? -7.683 -6.195 6.769 1.00 98.06 113 LEU A C 1
ATOM 908 O O . LEU A 1 113 ? -8.601 -5.785 7.478 1.00 98.06 113 LEU A O 1
ATOM 912 N N . GLN A 1 114 ? -6.856 -7.164 7.163 1.00 98.25 114 GLN A N 1
ATOM 913 C CA . GLN A 1 114 ? -6.949 -7.786 8.476 1.00 98.25 114 GLN A CA 1
ATOM 914 C C . GLN A 1 114 ? -6.662 -6.783 9.597 1.00 98.25 114 GLN A C 1
ATOM 916 O O . GLN A 1 114 ? -7.398 -6.753 10.580 1.00 98.25 114 GLN A O 1
ATOM 921 N N . ARG A 1 115 ? -5.648 -5.921 9.446 1.00 97.62 115 ARG A N 1
ATOM 922 C CA . ARG A 1 115 ? -5.348 -4.860 10.423 1.00 97.62 115 ARG A CA 1
ATOM 923 C C . ARG A 1 115 ? -6.495 -3.860 10.559 1.00 97.62 115 ARG A C 1
ATOM 925 O O . ARG A 1 115 ? -6.870 -3.535 11.681 1.00 97.62 115 ARG A O 1
ATOM 932 N N . ILE A 1 116 ? -7.098 -3.446 9.442 1.00 96.50 116 ILE A N 1
ATOM 933 C CA . ILE A 1 116 ? -8.277 -2.567 9.445 1.00 96.50 116 ILE A CA 1
ATOM 934 C C . ILE A 1 116 ? -9.437 -3.233 10.192 1.00 96.50 116 ILE A C 1
ATOM 936 O O . ILE A 1 116 ? -10.019 -2.617 11.078 1.00 96.50 116 ILE A O 1
ATOM 940 N N . ARG A 1 117 ? -9.750 -4.502 9.899 1.00 96.69 117 ARG A N 1
ATOM 941 C CA . ARG A 1 117 ? -10.817 -5.240 10.602 1.00 96.69 117 ARG A CA 1
ATOM 942 C C . ARG A 1 117 ? -10.561 -5.329 12.105 1.00 96.69 117 ARG A C 1
ATOM 944 O O . ARG A 1 117 ? -11.468 -5.059 12.884 1.00 96.69 117 ARG A O 1
ATOM 951 N N . SER A 1 118 ? -9.335 -5.664 12.511 1.00 96.56 118 SER A N 1
ATOM 952 C CA . SER A 1 118 ? -8.957 -5.709 13.927 1.00 96.56 118 SER A CA 1
ATOM 953 C C . SER A 1 118 ? -9.122 -4.353 14.611 1.00 96.56 118 SER A C 1
ATOM 955 O O . SER A 1 118 ? -9.601 -4.298 15.742 1.00 96.56 118 SER A O 1
ATOM 957 N N . PHE A 1 119 ? -8.765 -3.260 13.928 1.00 96.06 119 PHE A N 1
ATOM 958 C CA . PHE A 1 119 ? -8.976 -1.911 14.443 1.00 96.06 119 PHE A CA 1
ATOM 959 C C . PHE A 1 119 ? -10.461 -1.601 14.635 1.00 96.06 119 PHE A C 1
ATOM 961 O O . PHE A 1 119 ? -10.832 -1.136 15.705 1.00 96.06 119 PHE A O 1
ATOM 968 N N . LEU A 1 120 ? -11.313 -1.896 13.648 1.00 94.44 120 LEU A N 1
ATOM 969 C CA .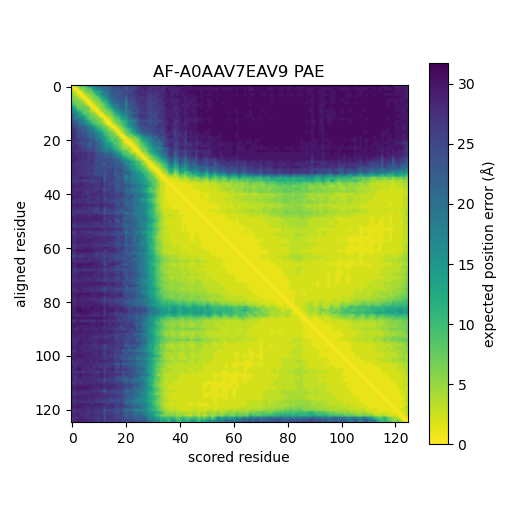 LEU A 1 120 ? -12.754 -1.632 13.742 1.00 94.44 120 LEU A CA 1
ATOM 970 C C . LEU A 1 120 ? -13.391 -2.375 14.926 1.00 94.44 120 LEU A C 1
ATOM 972 O O . LEU A 1 120 ? -14.081 -1.757 15.733 1.00 94.44 120 LEU A O 1
ATOM 976 N N . VAL A 1 121 ? -13.052 -3.659 15.102 1.00 95.25 121 VAL A N 1
ATOM 977 C CA . VAL A 1 121 ? -13.505 -4.461 16.253 1.00 95.25 121 VAL A CA 1
ATOM 978 C C . VAL A 1 121 ? -13.010 -3.865 17.573 1.00 95.25 121 VAL A C 1
ATOM 980 O O . VAL A 1 121 ? -13.781 -3.738 18.520 1.00 95.25 121 VAL A O 1
ATOM 983 N N . SER A 1 122 ? -11.736 -3.465 17.645 1.00 92.31 122 SER A N 1
ATOM 984 C CA . SER A 1 122 ? -11.160 -2.861 18.853 1.00 92.31 122 SER A CA 1
ATOM 985 C C . SER A 1 122 ? -11.730 -1.475 19.165 1.00 92.31 122 SER A C 1
ATOM 987 O O . SER A 1 122 ? -11.778 -1.092 20.331 1.00 92.31 122 SER A O 1
ATOM 989 N N . ALA A 1 123 ? -12.116 -0.711 18.144 1.00 86.81 123 ALA A N 1
ATOM 990 C CA . ALA A 1 123 ? -12.676 0.631 18.265 1.00 86.81 123 ALA A CA 1
ATOM 991 C C . ALA A 1 123 ? -14.205 0.626 18.454 1.00 86.81 123 ALA A C 1
ATOM 993 O O . ALA A 1 123 ? -14.797 1.707 18.533 1.00 86.81 123 ALA A O 1
ATOM 994 N N . ALA A 1 124 ? -14.817 -0.567 18.518 1.00 80.81 124 ALA A N 1
ATOM 995 C CA . ALA A 1 124 ? -16.259 -0.788 18.616 1.00 80.81 124 ALA A CA 1
ATOM 996 C C . ALA A 1 124 ? -17.059 0.013 17.568 1.00 80.81 124 ALA A C 1
ATOM 998 O O . ALA A 1 124 ? -18.064 0.645 17.898 1.00 80.81 124 ALA A O 1
ATOM 999 N N . ILE A 1 125 ? -16.565 0.028 16.322 1.00 64.19 125 ILE A N 1
ATOM 1000 C CA . ILE A 1 125 ? -17.256 0.585 15.145 1.00 64.19 125 ILE A CA 1
ATOM 1001 C C . ILE A 1 125 ? -17.899 -0.552 14.359 1.00 64.19 125 ILE A C 1
ATOM 1003 O O . ILE A 1 125 ? -17.196 -1.565 14.135 1.00 64.19 125 ILE A O 1
#

Organism: Aristolochia fimbriata (NCBI:txid158543)

pLDDT: mean 82.54, std 22.42, range [28.91, 98.62]